Protein AF-A0A452YK93-F1 (afdb_monomer_lite)

Sequence (160 aa):
RETPAPLLTLPHLPWSLARAGPGRVSGGGEARAAEMSVSNIGMMDGAYFVGRNEILAWINTTLQLGLAKVEEAASGAVACQLMDAAHPGAVPMHKVNFDAKNEYDMIQNYKVLQDVFNKLKITKHIEVNKLIKGRPLDNLEFMQWMKRYCDSVNGGFMTR

Organism: Aegilops tauschii subsp. strangulata (NCBI:txid200361)

InterPro domains:
  IPR001715 Calponin homology domain [PF00307] (52-144)
  IPR001715 Calponin homology domain [PS50021] (49-151)
  IPR027328 Microtubule-associated protein RP/EB [PTHR10623] (36-154)
  IPR036872 CH domain superfamily [G3DSA:1.10.418.10] (42-158)
  IPR036872 CH domain superfamily [SSF47576] (39-155)

Foldseek 3Di:
DDDDDDDDDDDDDDDDDDDDDDDDDDDDDDDPPPLDQPEDPDPDDCLLVQDQVNLQVVLCVQVVDDDPALLLCLLLLSLLVLLCSLPPPLAPNVQQDNPRPDLVNSVSSVVSVVSSCVVSVPPDDQPNVCSNVSDRVSSSVVSSVSVVVSCVSVVNPVPD

Radius of gyration: 22.95 Å; chains: 1; bounding box: 62×57×50 Å

Structure (mmCIF, N/CA/C/O backbone):
data_AF-A0A452YK93-F1
#
_entry.id   AF-A0A452YK93-F1
#
loop_
_atom_site.group_PDB
_atom_site.id
_atom_site.type_symbol
_atom_site.label_atom_id
_atom_site.label_alt_id
_atom_site.label_comp_id
_atom_site.label_asym_id
_atom_site.label_entity_id
_atom_site.label_seq_id
_atom_site.pdbx_PDB_ins_code
_atom_site.Cartn_x
_atom_site.Cartn_y
_atom_site.Cartn_z
_atom_site.occupancy
_atom_site.B_iso_or_equiv
_atom_site.auth_seq_id
_atom_site.auth_comp_id
_atom_site.auth_asym_id
_atom_site.auth_atom_id
_atom_site.pdbx_PDB_model_num
ATOM 1 N N . ARG A 1 1 ? -48.878 -28.295 35.275 1.00 36.75 1 ARG A N 1
ATOM 2 C CA . ARG A 1 1 ? -48.400 -29.691 35.380 1.00 36.75 1 ARG A CA 1
ATOM 3 C C . ARG A 1 1 ? -48.553 -30.292 33.992 1.00 36.75 1 ARG A C 1
A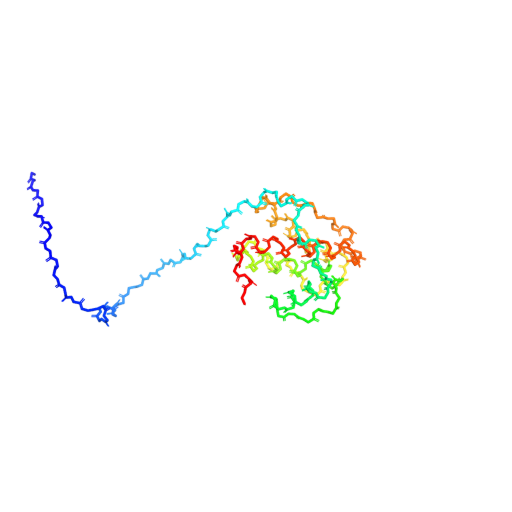TOM 5 O O . ARG A 1 1 ? -49.659 -30.227 33.486 1.00 36.75 1 ARG A O 1
ATOM 12 N N . GLU A 1 2 ? -47.441 -30.412 33.263 1.00 33.91 2 GLU A N 1
ATOM 13 C CA . GLU A 1 2 ? -46.838 -31.715 32.881 1.00 33.91 2 GLU A CA 1
ATOM 14 C C . GLU A 1 2 ? -47.429 -32.174 31.542 1.00 33.91 2 GLU A C 1
ATOM 16 O O . GLU A 1 2 ? -48.641 -32.187 31.411 1.00 33.91 2 GLU A O 1
ATOM 21 N N . THR A 1 3 ? -46.735 -32.544 30.473 1.00 45.09 3 THR A N 1
ATOM 22 C CA . THR A 1 3 ? -45.352 -32.501 29.958 1.00 45.09 3 THR A CA 1
ATOM 23 C C . THR A 1 3 ? -45.504 -32.962 28.482 1.00 45.09 3 THR A C 1
ATOM 25 O O . THR A 1 3 ? -46.552 -33.499 28.116 1.00 45.09 3 THR A O 1
ATOM 28 N N . PRO A 1 4 ? -44.524 -32.718 27.599 1.00 44.47 4 PRO A N 1
ATOM 29 C CA . PRO A 1 4 ? -44.665 -32.843 26.146 1.00 44.47 4 PRO A CA 1
ATOM 30 C C . PRO A 1 4 ? -44.570 -34.296 25.647 1.00 44.47 4 PRO A C 1
ATOM 32 O O . PRO A 1 4 ? -43.885 -35.123 26.247 1.00 44.47 4 PRO A O 1
ATOM 35 N N . ALA A 1 5 ? -45.226 -34.591 24.521 1.00 47.06 5 ALA A N 1
ATOM 36 C CA . ALA A 1 5 ? -45.093 -35.868 23.817 1.00 47.06 5 ALA A CA 1
ATOM 37 C C . ALA A 1 5 ? -43.755 -35.955 23.042 1.00 47.06 5 ALA A C 1
ATOM 39 O O . ALA A 1 5 ? -43.232 -34.917 22.623 1.00 47.06 5 ALA A O 1
ATOM 40 N N . PRO A 1 6 ? -43.185 -37.163 22.858 1.00 45.09 6 PRO A N 1
ATOM 41 C CA . PRO A 1 6 ? -41.810 -37.347 22.420 1.00 45.09 6 PRO A CA 1
ATOM 42 C C . PRO A 1 6 ? -41.652 -37.431 20.894 1.00 45.09 6 PRO A C 1
ATOM 44 O O . PRO A 1 6 ? -42.586 -37.702 20.144 1.00 45.09 6 PRO A O 1
ATOM 47 N N . LEU A 1 7 ? -40.412 -37.174 20.483 1.00 43.06 7 LEU A N 1
ATOM 48 C CA . LEU A 1 7 ? -39.853 -37.188 19.132 1.00 43.06 7 LEU A CA 1
ATOM 49 C C . LEU A 1 7 ? -39.801 -38.593 18.497 1.00 43.06 7 LEU A C 1
ATOM 51 O O . LEU A 1 7 ? -39.902 -39.593 19.203 1.00 43.06 7 LEU A O 1
ATOM 55 N N . LEU A 1 8 ? -39.411 -38.594 17.208 1.00 36.81 8 LEU A N 1
ATOM 56 C CA . LEU A 1 8 ? -38.889 -39.697 16.371 1.00 36.81 8 LEU A CA 1
ATOM 57 C C . LEU A 1 8 ? -39.986 -40.401 15.538 1.00 36.81 8 LEU A C 1
ATOM 59 O O . LEU A 1 8 ? -41.016 -40.772 16.073 1.00 36.81 8 LEU A O 1
ATOM 63 N N . THR A 1 9 ? -39.893 -40.613 14.222 1.00 41.84 9 THR A N 1
ATOM 64 C CA . THR A 1 9 ? -38.785 -40.615 13.256 1.00 41.84 9 THR A CA 1
ATOM 65 C C . THR A 1 9 ? -39.317 -40.271 11.853 1.00 41.84 9 THR A C 1
ATOM 67 O O . THR A 1 9 ? -40.394 -40.706 11.452 1.00 41.84 9 THR A O 1
ATOM 70 N N . LEU A 1 10 ? -38.535 -39.512 11.081 1.00 45.56 10 LEU A N 1
ATOM 71 C CA . LEU A 1 10 ? -38.718 -39.355 9.632 1.00 45.56 10 LEU A CA 1
ATOM 72 C C . LEU A 1 10 ? -38.482 -40.697 8.915 1.00 45.56 10 LEU A C 1
ATOM 74 O O . LEU A 1 10 ? -37.658 -41.497 9.364 1.00 45.56 10 LEU A O 1
ATOM 78 N N . PRO A 1 11 ? -39.087 -40.888 7.733 1.00 41.34 11 PRO A N 1
ATOM 79 C CA . PRO A 1 11 ? -38.226 -40.929 6.554 1.00 41.34 11 PRO A CA 1
ATOM 80 C C . PRO A 1 11 ? -38.793 -40.148 5.356 1.00 41.34 11 PRO A C 1
ATOM 82 O O . PRO A 1 11 ? -39.996 -39.963 5.230 1.00 41.34 11 PRO A O 1
ATOM 85 N N . HIS A 1 12 ? -37.885 -39.781 4.449 1.00 52.22 12 HIS A N 1
ATOM 86 C CA . HIS A 1 12 ? -38.047 -39.616 2.996 1.00 52.22 12 HIS A CA 1
ATOM 87 C C . HIS A 1 12 ? -39.022 -38.560 2.429 1.00 52.22 12 HIS A C 1
ATOM 89 O O . HIS A 1 12 ? -40.066 -38.883 1.878 1.00 52.22 12 HIS A O 1
ATOM 95 N N . LEU A 1 13 ? -38.586 -37.296 2.386 1.00 44.03 13 LEU A N 1
ATOM 96 C CA . LEU A 1 13 ? -39.051 -36.338 1.371 1.00 44.03 13 LEU A CA 1
ATOM 97 C C . LEU A 1 13 ? -37.833 -35.651 0.707 1.00 44.03 13 LEU A C 1
ATOM 99 O O . LEU A 1 13 ? -36.918 -35.235 1.421 1.00 44.03 13 LEU A O 1
ATOM 103 N N . PRO A 1 14 ? -37.770 -35.577 -0.638 1.00 40.03 14 PRO A N 1
ATOM 104 C CA . PRO A 1 14 ? -36.626 -35.050 -1.390 1.00 40.03 14 PRO A CA 1
ATOM 105 C C . PRO A 1 14 ? -36.481 -33.521 -1.292 1.00 40.03 14 PRO A C 1
ATOM 107 O O . PRO A 1 14 ? -37.460 -32.786 -1.183 1.00 40.03 14 PRO A O 1
ATOM 110 N N . TRP A 1 15 ? -35.233 -33.045 -1.372 1.00 44.31 15 TRP A N 1
ATOM 111 C CA . TRP A 1 15 ? -34.786 -31.696 -0.977 1.00 44.31 15 TRP A CA 1
ATOM 112 C C . TRP A 1 15 ? -35.293 -30.516 -1.830 1.00 44.31 15 TRP A C 1
ATOM 114 O O . TRP A 1 15 ? -35.025 -29.364 -1.502 1.00 44.31 15 TRP A O 1
ATOM 124 N N . SER A 1 16 ? -36.001 -30.760 -2.932 1.00 44.31 16 SER A N 1
ATOM 125 C CA . SER A 1 16 ? -36.091 -29.767 -4.014 1.00 44.31 16 SER A CA 1
ATOM 126 C C . SER A 1 16 ? -37.382 -28.953 -4.083 1.00 44.31 16 SER A C 1
ATOM 128 O O . SER A 1 16 ? -37.538 -28.198 -5.036 1.00 44.31 16 SER A O 1
ATOM 130 N N . LEU A 1 17 ? -38.313 -29.056 -3.130 1.00 47.97 17 LEU A N 1
ATOM 131 C CA . LEU A 1 17 ? -39.588 -28.342 -3.266 1.00 47.97 17 LEU A CA 1
ATOM 132 C C . LEU A 1 17 ? -40.255 -28.004 -1.924 1.00 47.97 17 LEU A C 1
ATOM 134 O O . LEU A 1 17 ? -41.331 -28.500 -1.605 1.00 47.97 17 LEU A O 1
ATOM 138 N N . ALA A 1 18 ? -39.646 -27.128 -1.126 1.00 41.03 18 ALA A N 1
ATOM 139 C CA . ALA A 1 18 ? -40.368 -26.500 -0.024 1.00 41.03 18 ALA A CA 1
ATOM 140 C C . ALA A 1 18 ? -39.895 -25.065 0.232 1.00 41.03 18 ALA A C 1
ATOM 142 O O . ALA A 1 18 ? -38.871 -24.836 0.868 1.00 41.03 18 ALA A O 1
ATOM 143 N N . ARG A 1 19 ? -40.778 -24.132 -0.152 1.00 39.94 19 ARG A N 1
ATOM 144 C CA . ARG A 1 19 ? -40.932 -22.749 0.339 1.00 39.94 19 ARG A CA 1
ATOM 145 C C . ARG A 1 19 ? -40.315 -21.647 -0.525 1.00 39.94 19 ARG A C 1
ATOM 147 O O . ARG A 1 19 ? -39.366 -20.975 -0.145 1.00 39.94 19 ARG A O 1
ATOM 154 N N . ALA A 1 20 ? -41.025 -21.352 -1.612 1.00 39.44 20 ALA A N 1
ATOM 155 C CA . ALA A 1 20 ? -41.394 -19.969 -1.893 1.00 39.44 20 ALA A CA 1
ATOM 156 C C . ALA A 1 20 ? -42.537 -19.558 -0.939 1.00 39.44 20 ALA A C 1
ATOM 158 O O . ALA A 1 20 ? -43.531 -20.274 -0.819 1.00 39.44 20 ALA A O 1
ATOM 159 N N . GLY A 1 21 ? -42.381 -18.431 -0.242 1.00 38.97 21 GLY A N 1
ATOM 160 C CA . GLY A 1 21 ? -43.412 -17.814 0.599 1.00 38.97 21 GLY A CA 1
ATOM 161 C C . GLY A 1 21 ? -42.861 -16.613 1.388 1.00 38.97 21 GLY A C 1
ATOM 162 O O . GLY A 1 21 ? -41.801 -16.753 1.994 1.00 38.97 21 GLY A O 1
ATOM 163 N N . PRO A 1 22 ? -43.521 -15.438 1.366 1.00 49.78 22 PRO A N 1
ATOM 164 C CA . PRO A 1 22 ? -42.880 -14.135 1.532 1.00 49.78 22 PRO A CA 1
ATOM 165 C C . PRO A 1 22 ? -42.805 -13.690 2.997 1.00 49.78 22 PRO A C 1
ATOM 167 O O . PRO A 1 22 ? -43.767 -13.811 3.751 1.00 49.78 22 PRO A O 1
ATOM 170 N N . GLY A 1 23 ? -41.670 -13.116 3.391 1.00 35.31 23 GLY A N 1
ATOM 171 C CA . GLY A 1 23 ? -41.464 -12.596 4.738 1.00 35.31 23 GLY A CA 1
ATOM 172 C C . GLY A 1 23 ? -40.409 -11.504 4.733 1.00 35.31 23 GLY A C 1
ATOM 173 O O . GLY A 1 23 ? -39.222 -11.772 4.592 1.00 35.31 23 GLY A O 1
ATOM 174 N N . ARG A 1 24 ? -40.871 -10.263 4.863 1.00 43.00 24 ARG A N 1
ATOM 175 C CA . ARG A 1 24 ? -40.077 -9.060 5.110 1.00 43.00 24 ARG A CA 1
ATOM 176 C C . ARG A 1 24 ? -39.096 -9.318 6.266 1.00 43.00 24 ARG A C 1
ATOM 178 O O . ARG A 1 24 ? -39.537 -9.490 7.397 1.00 43.00 24 ARG A O 1
ATOM 185 N N . VAL A 1 25 ? -37.791 -9.288 5.993 1.00 39.16 25 VAL A N 1
ATOM 186 C CA . VAL A 1 25 ? -36.750 -9.158 7.020 1.00 39.16 25 VAL A CA 1
ATOM 187 C C . VAL A 1 25 ? -35.973 -7.874 6.761 1.00 39.16 25 VAL A C 1
ATOM 189 O O . VAL A 1 25 ? -35.271 -7.715 5.769 1.00 39.16 25 VAL A O 1
ATOM 192 N N . SER A 1 26 ? -36.192 -6.914 7.653 1.00 46.94 26 SER A N 1
ATOM 193 C CA . SER A 1 26 ? -35.286 -5.802 7.885 1.00 46.94 26 SER A CA 1
ATOM 194 C C . SER A 1 26 ? -34.150 -6.354 8.745 1.00 46.94 26 SER A C 1
ATOM 196 O O . SER A 1 26 ? -34.402 -6.873 9.828 1.00 46.94 26 SER A O 1
ATOM 198 N N . GLY A 1 27 ? -32.927 -6.289 8.236 1.00 32.50 27 GLY A N 1
ATOM 199 C CA . GLY A 1 27 ? -31.702 -6.780 8.869 1.00 32.50 27 GLY A CA 1
ATOM 200 C C . GLY A 1 27 ? -30.642 -6.828 7.770 1.00 32.50 27 GLY A C 1
ATOM 201 O O . GLY A 1 27 ? -30.751 -7.637 6.866 1.00 32.50 27 GLY A O 1
ATOM 202 N N . GLY A 1 28 ? -29.686 -5.908 7.675 1.00 39.53 28 GLY A N 1
ATOM 203 C CA . GLY A 1 28 ? -28.880 -5.456 8.799 1.00 39.53 28 GLY A CA 1
ATOM 204 C C . GLY A 1 28 ? -28.013 -6.620 9.265 1.00 39.53 28 GLY A C 1
ATOM 205 O O . GLY A 1 28 ? -28.172 -7.081 10.387 1.00 39.53 28 GLY A O 1
ATOM 206 N N . GLY A 1 29 ? -27.169 -7.147 8.377 1.00 39.09 29 GLY A N 1
ATOM 207 C CA . GLY A 1 29 ? -26.232 -8.201 8.727 1.00 39.09 29 GLY A CA 1
ATOM 208 C C . GLY A 1 29 ? -25.753 -8.983 7.520 1.00 39.09 29 GLY A C 1
ATOM 209 O O . GLY A 1 29 ? -26.416 -9.913 7.095 1.00 39.09 29 GLY A O 1
ATOM 210 N N . GLU A 1 30 ? -24.542 -8.682 7.068 1.00 33.06 30 GLU A N 1
ATOM 211 C CA . GLU A 1 30 ? -23.584 -9.764 6.879 1.00 33.06 30 GLU A CA 1
ATOM 212 C C . GLU A 1 30 ? -22.269 -9.329 7.515 1.00 33.06 30 GLU A C 1
ATOM 214 O O . GLU A 1 30 ? -21.454 -8.589 6.967 1.00 33.06 30 GLU A O 1
ATOM 219 N N . ALA A 1 31 ? -22.148 -9.740 8.774 1.00 37.72 31 ALA A N 1
ATOM 220 C CA . ALA A 1 31 ? -20.923 -9.715 9.528 1.00 37.72 31 ALA A CA 1
ATOM 221 C C . ALA A 1 31 ? -19.857 -10.510 8.768 1.00 37.72 31 ALA A C 1
ATOM 223 O O . ALA A 1 31 ? -19.972 -11.722 8.604 1.00 37.72 31 ALA A O 1
ATOM 224 N N . ARG A 1 32 ? -18.778 -9.839 8.370 1.00 39.31 32 ARG A N 1
ATOM 225 C CA . ARG A 1 32 ? -17.496 -10.501 8.115 1.00 39.31 32 ARG A CA 1
ATOM 226 C C . ARG A 1 32 ? -16.533 -10.099 9.221 1.00 39.31 32 ARG A C 1
ATOM 228 O O . ARG A 1 32 ? -15.574 -9.368 9.015 1.00 39.31 32 ARG A O 1
ATOM 235 N N . ALA A 1 33 ? -16.841 -10.572 10.427 1.00 36.03 33 ALA A N 1
ATOM 236 C CA . ALA A 1 33 ? -15.891 -10.614 11.525 1.00 36.03 33 ALA A CA 1
ATOM 237 C C . ALA A 1 33 ? -14.866 -11.720 11.228 1.00 36.03 33 ALA A C 1
ATOM 239 O O . ALA A 1 33 ? -15.005 -12.856 11.670 1.00 36.03 33 ALA A O 1
ATOM 240 N N . ALA A 1 34 ? -13.858 -11.382 10.432 1.00 37.44 34 ALA A N 1
ATOM 241 C CA . ALA A 1 34 ? -12.587 -12.093 10.388 1.00 37.44 34 ALA A CA 1
ATOM 242 C C . ALA A 1 34 ? -11.518 -11.144 10.946 1.00 37.44 34 ALA A C 1
ATOM 244 O O . ALA A 1 34 ? -10.629 -10.679 10.239 1.00 37.44 34 ALA A O 1
ATOM 245 N N . GLU A 1 35 ? -11.654 -10.791 12.224 1.00 40.38 35 GLU A N 1
ATOM 246 C CA . GLU A 1 35 ? -10.602 -10.104 12.969 1.00 40.38 35 GLU A CA 1
ATOM 247 C C . GLU A 1 35 ? -9.679 -11.184 13.550 1.00 40.38 35 GLU A C 1
ATOM 249 O O . GLU A 1 35 ? -9.807 -11.599 14.698 1.00 40.38 35 GLU A O 1
ATOM 254 N N . MET A 1 36 ? -8.791 -11.721 12.707 1.00 43.78 36 MET A N 1
ATOM 255 C CA . MET A 1 36 ? -7.623 -12.468 13.171 1.00 43.78 36 MET A CA 1
ATOM 256 C C . MET A 1 36 ? -6.450 -11.497 13.266 1.00 43.78 36 MET A C 1
ATOM 258 O O . MET A 1 36 ? -5.987 -10.945 12.270 1.00 43.78 36 MET A O 1
ATOM 262 N N . SER A 1 37 ? -5.983 -11.286 14.494 1.00 42.84 37 SER A N 1
ATOM 263 C CA . SER A 1 37 ? -4.829 -10.463 14.835 1.00 42.84 37 SER A CA 1
ATOM 264 C C . SER A 1 37 ? -3.554 -11.025 14.198 1.00 42.84 37 SER A C 1
ATOM 266 O O . SER A 1 37 ? -2.932 -11.947 14.729 1.00 42.84 37 SER A O 1
ATOM 268 N N . VAL A 1 38 ? -3.135 -10.448 13.070 1.00 49.09 38 VAL A N 1
ATOM 269 C CA . VAL A 1 38 ? -1.815 -10.680 12.462 1.00 49.09 38 VAL A CA 1
ATOM 270 C C . VAL A 1 38 ? -0.783 -9.842 13.228 1.00 49.09 38 VAL A C 1
ATOM 272 O O . VAL A 1 38 ? -0.219 -8.863 12.740 1.00 49.09 38 VAL A O 1
ATOM 275 N N . SER A 1 39 ? -0.585 -10.186 14.497 1.00 43.94 39 SER A N 1
ATOM 276 C CA . SER A 1 39 ? 0.416 -9.563 15.353 1.00 43.94 39 SER A CA 1
ATOM 277 C C . SER A 1 39 ? 1.717 -10.343 15.177 1.00 43.94 39 SER A C 1
ATOM 279 O O . SER A 1 39 ? 1.848 -11.456 15.676 1.00 43.94 39 SER A O 1
ATOM 281 N N . ASN A 1 40 ? 2.667 -9.735 14.459 1.00 47.09 40 ASN A N 1
ATOM 282 C CA . ASN A 1 40 ? 4.041 -10.196 14.208 1.00 47.09 40 ASN A CA 1
ATOM 283 C C . ASN A 1 40 ? 4.246 -11.109 12.980 1.00 47.09 40 ASN A C 1
ATOM 285 O O . ASN A 1 40 ? 4.703 -12.243 13.106 1.00 47.09 40 ASN A O 1
ATOM 289 N N . ILE A 1 41 ? 4.042 -10.577 11.764 1.00 52.62 41 ILE A N 1
ATOM 290 C CA . ILE A 1 41 ? 4.803 -11.065 10.594 1.00 52.62 41 ILE A CA 1
ATOM 291 C C . ILE A 1 41 ? 6.281 -10.739 10.868 1.00 52.62 41 ILE A C 1
ATOM 293 O O . ILE A 1 41 ? 6.721 -9.605 10.671 1.00 52.62 41 ILE A O 1
ATOM 297 N N . GLY A 1 42 ? 7.017 -11.708 11.417 1.00 44.09 42 GLY A N 1
ATOM 298 C CA . GLY A 1 42 ? 8.455 -11.612 11.659 1.00 44.09 42 GLY A CA 1
ATOM 299 C C . GLY A 1 42 ? 9.227 -11.458 10.347 1.00 44.09 42 GLY A C 1
ATOM 300 O O . GLY A 1 42 ? 8.858 -12.043 9.332 1.00 44.09 42 GLY A O 1
ATOM 301 N N . MET A 1 43 ? 10.303 -10.669 10.373 1.00 46.56 43 MET A N 1
ATOM 302 C CA . MET A 1 43 ? 11.152 -10.269 9.235 1.00 46.56 43 MET A CA 1
ATOM 303 C C . MET A 1 43 ? 11.903 -11.414 8.506 1.00 46.56 43 MET A C 1
ATOM 305 O O . MET A 1 43 ? 12.886 -11.150 7.824 1.00 46.56 43 MET A O 1
ATOM 309 N N . MET A 1 44 ? 11.487 -12.681 8.612 1.00 46.56 44 MET A N 1
ATOM 310 C CA . MET A 1 44 ? 12.220 -13.839 8.067 1.00 46.56 44 MET A CA 1
ATOM 311 C C . MET A 1 44 ? 11.316 -14.872 7.388 1.00 46.56 44 MET A C 1
ATOM 313 O O . MET A 1 44 ? 11.379 -16.061 7.679 1.00 46.56 44 MET A O 1
ATOM 317 N N . ASP A 1 45 ? 10.498 -14.429 6.441 1.00 45.84 45 ASP A N 1
ATOM 318 C CA . ASP A 1 45 ? 9.695 -15.320 5.602 1.00 45.84 45 ASP A CA 1
ATOM 319 C C . ASP A 1 45 ? 10.041 -15.066 4.128 1.00 45.84 45 ASP A C 1
ATOM 321 O O . ASP A 1 45 ? 10.287 -13.918 3.749 1.00 45.84 45 ASP A O 1
ATOM 325 N N . GLY A 1 46 ? 10.069 -16.109 3.288 1.00 50.34 46 GLY A N 1
ATOM 326 C CA . GLY A 1 46 ? 10.501 -16.071 1.874 1.00 50.34 46 GLY A CA 1
ATOM 327 C C . GLY A 1 46 ? 9.751 -15.086 0.957 1.00 50.34 46 GLY A C 1
ATOM 328 O O . GLY A 1 46 ? 10.025 -15.013 -0.236 1.00 50.34 46 GLY A O 1
ATOM 329 N N . ALA A 1 47 ? 8.839 -14.288 1.506 1.00 50.09 47 ALA A N 1
ATOM 330 C CA . ALA A 1 47 ? 8.115 -13.207 0.854 1.00 50.09 47 ALA A CA 1
ATOM 331 C C . ALA A 1 47 ? 8.986 -12.008 0.432 1.00 50.09 47 ALA A C 1
ATOM 333 O O . ALA A 1 47 ? 8.591 -11.264 -0.463 1.00 50.09 47 ALA A O 1
ATOM 334 N N . TYR A 1 48 ? 10.182 -11.830 1.008 1.00 54.53 48 TYR A N 1
ATOM 335 C CA . TYR A 1 48 ? 11.144 -10.823 0.524 1.00 54.53 48 TYR A CA 1
ATOM 336 C C . TYR A 1 48 ? 11.784 -11.194 -0.826 1.00 54.53 48 TYR A C 1
ATOM 338 O O . TYR A 1 48 ? 12.412 -10.349 -1.463 1.00 54.53 48 TYR A O 1
ATOM 346 N N . PHE A 1 49 ? 11.617 -12.440 -1.290 1.00 59.25 49 PHE A N 1
ATOM 347 C CA . PHE A 1 49 ? 12.164 -12.902 -2.570 1.00 59.25 49 PHE A CA 1
ATOM 348 C C . PHE A 1 49 ? 11.279 -12.581 -3.785 1.00 59.25 49 PHE A C 1
ATOM 350 O O . PHE A 1 49 ? 11.663 -12.879 -4.915 1.00 59.25 49 PHE A O 1
ATOM 357 N N . VAL A 1 50 ? 10.117 -11.948 -3.583 1.00 72.19 50 VAL A N 1
ATOM 358 C CA . VAL A 1 50 ? 9.211 -11.584 -4.678 1.00 72.19 50 VAL A CA 1
ATOM 359 C C . VAL A 1 50 ? 9.778 -10.383 -5.439 1.00 72.19 50 VAL A C 1
ATOM 361 O O . VAL A 1 50 ? 9.921 -9.286 -4.893 1.00 72.19 50 VAL A O 1
ATOM 364 N N . GLY A 1 51 ? 10.122 -10.588 -6.711 1.00 80.94 51 GLY A N 1
ATOM 365 C CA . GLY A 1 51 ? 10.729 -9.560 -7.556 1.00 80.94 51 GLY A CA 1
ATOM 366 C C . GLY A 1 51 ? 9.769 -8.418 -7.914 1.00 80.94 51 GLY A C 1
ATOM 367 O O . GLY A 1 51 ? 8.549 -8.572 -7.896 1.00 80.94 51 GLY A O 1
ATOM 368 N N . ARG A 1 52 ? 10.321 -7.266 -8.326 1.00 85.00 52 ARG A N 1
ATOM 369 C CA . ARG A 1 52 ? 9.556 -6.065 -8.729 1.00 85.00 52 ARG A CA 1
ATOM 370 C C . ARG A 1 52 ? 8.427 -6.368 -9.721 1.00 85.00 52 ARG A C 1
ATOM 372 O O . ARG A 1 52 ? 7.317 -5.880 -9.543 1.00 85.00 52 ARG A O 1
ATOM 379 N N . ASN A 1 53 ? 8.719 -7.153 -10.759 1.00 87.19 53 ASN A N 1
ATOM 380 C CA . ASN A 1 53 ? 7.745 -7.495 -11.799 1.00 87.19 53 ASN A CA 1
ATOM 381 C C . ASN A 1 53 ? 6.596 -8.346 -11.253 1.00 87.19 53 ASN A C 1
ATOM 383 O O . ASN A 1 53 ? 5.453 -8.147 -11.644 1.00 87.19 53 ASN A O 1
ATOM 387 N N . GLU A 1 54 ? 6.893 -9.259 -10.332 1.00 87.75 54 GLU A N 1
ATOM 388 C CA . GLU A 1 54 ? 5.889 -10.129 -9.726 1.00 87.75 54 GLU A CA 1
ATOM 389 C C . GLU A 1 54 ? 4.987 -9.346 -8.768 1.00 87.75 54 GLU A C 1
ATOM 391 O O . GLU A 1 54 ? 3.770 -9.490 -8.828 1.00 87.75 54 GLU A O 1
ATOM 396 N N . ILE A 1 55 ? 5.553 -8.432 -7.969 1.00 88.88 55 ILE A N 1
ATOM 397 C CA . ILE A 1 55 ? 4.763 -7.499 -7.152 1.00 88.88 55 ILE A CA 1
ATOM 398 C C . ILE A 1 55 ? 3.851 -6.637 -8.027 1.00 88.88 55 ILE A C 1
ATOM 400 O O . ILE A 1 55 ? 2.667 -6.505 -7.725 1.00 88.88 55 ILE A O 1
ATOM 404 N N . LEU A 1 56 ? 4.372 -6.073 -9.120 1.00 88.62 56 LEU A N 1
ATOM 405 C CA . LEU A 1 56 ? 3.567 -5.268 -10.040 1.00 88.62 56 LEU A CA 1
ATOM 406 C C . LEU A 1 56 ? 2.442 -6.086 -10.673 1.00 88.62 56 LEU A C 1
ATOM 408 O O . LEU A 1 56 ? 1.297 -5.643 -10.670 1.00 88.62 56 LEU A O 1
ATOM 412 N N . ALA A 1 57 ? 2.741 -7.291 -11.158 1.00 88.94 57 ALA A N 1
ATOM 413 C CA . ALA A 1 57 ? 1.739 -8.190 -11.718 1.00 88.94 57 ALA A CA 1
ATOM 414 C C . ALA A 1 57 ? 0.670 -8.572 -10.681 1.00 88.94 57 ALA A C 1
ATOM 416 O O . ALA A 1 57 ? -0.517 -8.576 -11.003 1.00 88.94 57 ALA A O 1
ATOM 417 N N . TRP A 1 58 ? 1.068 -8.836 -9.434 1.00 87.50 58 TRP A N 1
ATOM 418 C CA . TRP A 1 58 ? 0.151 -9.152 -8.342 1.00 87.50 58 TRP A CA 1
ATOM 419 C C . TRP A 1 58 ? -0.783 -7.982 -8.019 1.00 87.50 58 TRP A C 1
ATOM 421 O O . TRP A 1 58 ? -1.995 -8.184 -7.950 1.00 87.50 58 TRP A O 1
ATOM 431 N N . ILE A 1 59 ? -0.259 -6.759 -7.884 1.00 87.31 59 ILE A N 1
ATOM 432 C CA . ILE A 1 59 ? -1.084 -5.566 -7.633 1.00 87.31 59 ILE A CA 1
ATOM 433 C C . ILE A 1 59 ? -2.037 -5.328 -8.807 1.00 87.31 59 ILE A C 1
ATOM 435 O O . ILE A 1 59 ? -3.234 -5.130 -8.599 1.00 87.31 59 ILE A O 1
ATOM 439 N N . ASN A 1 60 ? -1.523 -5.401 -10.036 1.00 88.69 60 ASN A N 1
ATOM 440 C CA . ASN A 1 60 ? -2.310 -5.209 -11.249 1.00 88.69 60 ASN A CA 1
ATOM 441 C C . ASN A 1 60 ? -3.421 -6.257 -11.379 1.00 88.69 60 ASN A C 1
ATOM 443 O O . ASN A 1 60 ? -4.531 -5.911 -11.757 1.00 88.69 60 ASN A O 1
ATOM 447 N N . THR A 1 61 ? -3.170 -7.511 -10.998 1.00 86.75 61 THR A N 1
ATOM 448 C CA . THR A 1 61 ? -4.188 -8.577 -11.019 1.00 86.75 61 THR A CA 1
ATOM 449 C C . THR A 1 61 ? -5.204 -8.415 -9.887 1.00 86.75 61 THR A C 1
ATOM 451 O O . THR A 1 61 ? -6.397 -8.596 -10.103 1.00 86.75 61 THR A O 1
ATOM 454 N N . THR A 1 62 ? -4.749 -8.036 -8.690 1.00 82.81 62 THR A N 1
ATOM 455 C CA . THR A 1 62 ? -5.597 -7.908 -7.493 1.00 82.81 62 THR A CA 1
ATOM 456 C C . THR A 1 62 ? -6.541 -6.714 -7.582 1.00 82.81 62 THR A C 1
ATOM 458 O O . THR A 1 62 ? -7.712 -6.825 -7.235 1.00 82.81 62 THR A O 1
ATOM 461 N N . LEU A 1 63 ? -6.035 -5.569 -8.043 1.00 81.88 63 LEU A N 1
ATOM 462 C CA . LEU A 1 63 ? -6.788 -4.315 -8.112 1.00 81.88 63 LEU A CA 1
ATOM 463 C C . LEU A 1 63 ? -7.271 -3.976 -9.526 1.00 81.88 63 LEU A C 1
ATOM 465 O O . LEU A 1 63 ? -7.914 -2.947 -9.710 1.00 81.88 63 LEU A O 1
ATOM 469 N N . GLN A 1 64 ? -6.951 -4.813 -10.520 1.00 79.25 64 GLN A N 1
ATOM 470 C CA . GLN A 1 64 ? -7.225 -4.555 -11.940 1.00 79.25 64 GLN A CA 1
ATOM 471 C C . GLN A 1 64 ? -6.660 -3.201 -12.406 1.00 79.25 64 GLN A C 1
ATOM 473 O O . GLN A 1 64 ? -7.304 -2.447 -13.135 1.00 79.25 64 GLN A O 1
ATOM 478 N N . LEU A 1 65 ? -5.439 -2.892 -11.960 1.00 81.38 65 LEU A N 1
ATOM 479 C CA . LEU A 1 65 ? -4.700 -1.677 -12.311 1.00 81.38 65 LEU A CA 1
ATOM 480 C C . LEU A 1 65 ? -3.636 -1.958 -13.382 1.00 81.38 65 LEU A C 1
ATOM 482 O O . LEU A 1 65 ? -3.286 -3.102 -13.658 1.00 81.38 65 LEU A O 1
ATOM 486 N N . GLY A 1 66 ? -3.116 -0.889 -13.985 1.00 80.88 66 GLY A N 1
ATOM 487 C CA . GLY A 1 66 ? -2.051 -0.930 -14.991 1.00 80.88 66 GLY A CA 1
ATOM 488 C C . GLY A 1 66 ? -0.770 -0.244 -14.524 1.00 80.88 66 GLY A C 1
ATOM 489 O O . GLY A 1 66 ? -0.203 0.542 -15.278 1.00 80.88 66 GLY A O 1
ATOM 490 N N . LEU A 1 67 ? -0.338 -0.484 -13.281 1.00 83.00 67 LEU A N 1
ATOM 491 C CA . LEU A 1 67 ? 0.879 0.124 -12.740 1.00 83.00 67 LEU A CA 1
ATOM 492 C C . LEU A 1 67 ? 2.098 -0.378 -13.516 1.00 83.00 67 LEU A C 1
ATOM 494 O O . LEU A 1 67 ? 2.312 -1.587 -13.650 1.00 83.00 67 LEU A O 1
ATOM 498 N N . ALA A 1 68 ? 2.918 0.556 -13.989 1.00 85.25 68 ALA A N 1
ATOM 499 C CA . ALA A 1 68 ? 4.170 0.269 -14.679 1.00 85.25 68 ALA A CA 1
ATOM 500 C C . ALA A 1 68 ? 5.365 0.321 -13.717 1.00 85.25 68 ALA A C 1
ATOM 502 O O . ALA A 1 68 ? 6.408 -0.289 -13.971 1.00 85.25 68 ALA A O 1
ATOM 503 N N . LYS A 1 69 ? 5.239 1.062 -12.607 1.00 85.38 69 LYS A N 1
ATOM 504 C CA . LYS A 1 69 ? 6.313 1.248 -11.627 1.00 85.38 69 LYS A CA 1
ATOM 505 C C . LYS A 1 69 ? 5.800 1.100 -10.202 1.00 85.38 69 LYS A C 1
ATOM 507 O O . LYS A 1 69 ? 4.741 1.594 -9.845 1.00 85.38 69 LYS A O 1
ATOM 512 N N . VAL A 1 70 ? 6.626 0.499 -9.342 1.00 85.25 70 VAL A N 1
ATOM 513 C CA . VAL A 1 70 ? 6.326 0.367 -7.898 1.00 85.25 70 VAL A CA 1
ATOM 514 C C . VAL A 1 70 ? 6.208 1.719 -7.193 1.00 85.25 70 VAL A C 1
ATOM 516 O O . VAL A 1 70 ? 5.560 1.826 -6.163 1.00 85.25 70 VAL A O 1
ATOM 519 N N . GLU A 1 71 ? 6.806 2.759 -7.770 1.00 86.62 71 GLU A N 1
ATOM 520 C CA . GLU A 1 71 ? 6.733 4.138 -7.286 1.00 86.62 71 GLU A CA 1
ATOM 521 C C . GLU A 1 71 ? 5.317 4.713 -7.427 1.00 86.62 71 GLU A C 1
ATOM 523 O O . GLU A 1 71 ? 4.942 5.590 -6.665 1.00 86.62 71 GLU A O 1
ATOM 528 N N . GLU A 1 72 ? 4.491 4.205 -8.345 1.00 84.19 72 GLU A N 1
ATOM 529 C CA . GLU A 1 72 ? 3.100 4.657 -8.489 1.00 84.19 72 GLU A CA 1
ATOM 530 C C . GLU A 1 72 ? 2.231 4.197 -7.302 1.00 84.19 72 GLU A C 1
ATOM 532 O O . GLU A 1 72 ? 1.258 4.857 -6.929 1.00 84.19 72 GLU A O 1
ATOM 537 N N . ALA A 1 73 ? 2.645 3.120 -6.624 1.00 84.56 73 ALA A N 1
ATOM 538 C CA . ALA A 1 73 ? 2.048 2.686 -5.365 1.00 84.56 73 ALA A CA 1
ATOM 539 C C . ALA A 1 73 ? 2.454 3.570 -4.167 1.00 84.56 73 ALA A C 1
ATOM 541 O O . ALA A 1 73 ? 1.826 3.479 -3.110 1.00 84.56 73 ALA A O 1
ATOM 542 N N . ALA A 1 74 ? 3.434 4.473 -4.331 1.00 85.62 74 ALA A N 1
ATOM 543 C CA . ALA A 1 74 ? 3.843 5.424 -3.295 1.00 85.62 74 ALA A CA 1
ATOM 544 C C . ALA A 1 74 ? 2.727 6.396 -2.900 1.00 85.62 74 ALA A C 1
ATOM 546 O O . ALA A 1 74 ? 2.788 6.966 -1.815 1.00 85.62 74 ALA A O 1
ATOM 547 N N . SER A 1 75 ? 1.695 6.551 -3.734 1.00 85.75 75 SER A N 1
ATOM 548 C CA . SER A 1 75 ? 0.515 7.377 -3.459 1.00 85.75 75 SER A CA 1
ATOM 549 C C . SER A 1 75 ? -0.276 6.939 -2.218 1.00 85.75 75 SER A C 1
ATOM 551 O O . SER A 1 75 ? -1.094 7.704 -1.705 1.00 85.75 75 SER A O 1
ATOM 553 N N . GLY A 1 76 ? -0.070 5.706 -1.738 1.00 86.94 76 GLY A N 1
ATOM 554 C CA . GLY A 1 76 ? -0.778 5.118 -0.598 1.00 86.94 76 GLY A CA 1
ATOM 555 C C . GLY A 1 76 ? -2.201 4.646 -0.922 1.00 86.94 76 GLY A C 1
ATOM 556 O O . GLY A 1 76 ? -2.745 3.823 -0.189 1.00 86.94 76 GLY A O 1
ATOM 557 N N . ALA A 1 77 ? -2.785 5.082 -2.043 1.00 89.19 77 ALA A N 1
ATOM 558 C CA . ALA A 1 77 ? -4.121 4.671 -2.474 1.00 89.19 77 ALA A CA 1
ATOM 559 C C . ALA A 1 77 ? -4.191 3.164 -2.769 1.00 89.19 77 ALA A C 1
ATOM 561 O O . ALA A 1 77 ? -5.110 2.485 -2.314 1.00 89.19 77 ALA A O 1
ATOM 562 N N . VAL A 1 78 ? -3.164 2.632 -3.441 1.00 89.44 78 VAL A N 1
ATOM 563 C CA . VAL A 1 78 ? -3.006 1.194 -3.722 1.00 89.44 78 VAL A CA 1
ATOM 564 C C . VAL A 1 78 ? -3.011 0.379 -2.426 1.00 89.44 78 VAL A C 1
ATOM 566 O O . VAL A 1 78 ? -3.699 -0.632 -2.323 1.00 89.44 78 VAL A O 1
ATOM 569 N N . ALA A 1 79 ? -2.283 0.840 -1.405 1.00 89.50 79 ALA A N 1
ATOM 570 C CA . ALA A 1 79 ? -2.215 0.152 -0.121 1.00 89.50 79 ALA A CA 1
ATOM 571 C C . ALA A 1 79 ? -3.566 0.171 0.611 1.00 89.50 79 ALA A C 1
ATOM 573 O O . ALA A 1 79 ? -3.980 -0.851 1.152 1.00 89.50 79 ALA A O 1
ATOM 574 N N . CYS A 1 80 ? -4.282 1.299 0.581 1.00 89.62 80 CYS A N 1
ATOM 575 C CA . CYS A 1 80 ? -5.640 1.392 1.116 1.00 89.62 80 CYS A CA 1
ATOM 576 C C . CYS A 1 80 ? -6.600 0.421 0.411 1.00 89.62 80 CYS A C 1
ATOM 578 O O . CYS A 1 80 ? -7.358 -0.268 1.084 1.00 89.62 80 CYS A O 1
ATOM 580 N N . GLN A 1 81 ? -6.540 0.310 -0.918 1.00 87.06 81 GLN A N 1
ATOM 581 C CA . GLN A 1 81 ? -7.371 -0.639 -1.668 1.00 87.06 81 GLN A CA 1
ATOM 582 C C . GLN A 1 81 ? -7.049 -2.097 -1.340 1.00 87.06 81 GLN A C 1
ATOM 584 O O . GLN A 1 81 ? -7.961 -2.897 -1.166 1.00 87.06 81 GLN A O 1
ATOM 589 N N . LEU A 1 82 ? -5.765 -2.446 -1.212 1.00 86.88 82 LEU A N 1
ATOM 590 C CA . LEU A 1 82 ? -5.355 -3.791 -0.798 1.00 86.88 82 LEU A CA 1
ATOM 591 C C . LEU A 1 82 ? -5.893 -4.139 0.595 1.00 86.88 82 LEU A C 1
ATOM 593 O O . LEU A 1 82 ? -6.379 -5.247 0.809 1.00 86.88 82 LEU A O 1
ATOM 597 N N . MET A 1 83 ? -5.851 -3.186 1.529 1.00 86.06 83 MET A N 1
ATOM 598 C CA . MET A 1 83 ? -6.427 -3.374 2.860 1.00 86.06 83 MET A CA 1
ATOM 599 C C . MET A 1 83 ? -7.946 -3.533 2.823 1.00 86.06 83 MET A C 1
ATOM 601 O O . MET A 1 83 ? -8.472 -4.326 3.593 1.00 86.06 83 MET A O 1
ATOM 605 N N . ASP A 1 84 ? -8.645 -2.818 1.942 1.00 85.81 84 ASP A N 1
ATOM 606 C CA . ASP A 1 84 ? -10.093 -2.966 1.771 1.00 85.81 84 ASP A CA 1
ATOM 607 C C . ASP A 1 84 ? -10.450 -4.324 1.146 1.00 85.81 84 ASP A C 1
ATOM 609 O O . ASP A 1 84 ? -11.398 -4.977 1.572 1.00 85.81 84 ASP A O 1
ATOM 613 N N . ALA A 1 85 ? -9.633 -4.809 0.206 1.00 82.06 85 ALA A N 1
ATOM 614 C CA . ALA A 1 85 ? -9.785 -6.140 -0.376 1.00 82.06 85 ALA A CA 1
ATOM 615 C C . ALA A 1 85 ? -9.554 -7.263 0.653 1.00 82.06 85 ALA A C 1
ATOM 617 O O . ALA A 1 85 ? -10.262 -8.269 0.631 1.00 82.06 85 ALA A O 1
ATOM 618 N N . ALA A 1 86 ? -8.583 -7.097 1.559 1.00 83.00 86 ALA A N 1
ATOM 619 C CA . ALA A 1 86 ? -8.312 -8.048 2.640 1.00 83.00 86 ALA A CA 1
ATOM 620 C C . ALA A 1 86 ? -9.346 -7.958 3.780 1.00 83.00 86 ALA A C 1
ATOM 622 O O . ALA A 1 86 ? -9.746 -8.971 4.351 1.00 83.00 86 ALA A O 1
ATOM 623 N N . HIS A 1 87 ? -9.799 -6.745 4.103 1.00 80.38 87 HIS A N 1
ATOM 624 C CA . HIS A 1 87 ? -10.748 -6.456 5.175 1.00 80.38 87 HIS A CA 1
ATOM 625 C C . HIS A 1 87 ? -11.858 -5.522 4.671 1.00 80.38 87 HIS A C 1
ATOM 627 O O . HIS A 1 87 ? -11.782 -4.304 4.884 1.00 80.38 87 HIS A O 1
ATOM 633 N N . PRO A 1 88 ? -12.915 -6.072 4.043 1.00 79.75 88 PRO A N 1
ATOM 634 C CA . PRO A 1 88 ? -13.985 -5.258 3.481 1.00 79.75 88 PRO A CA 1
ATOM 635 C C . PRO A 1 88 ? -14.666 -4.438 4.579 1.00 79.75 88 PRO A C 1
ATOM 637 O O . PRO A 1 88 ? -15.198 -4.988 5.545 1.00 79.75 88 PRO A O 1
ATOM 640 N N . GLY A 1 89 ? -14.642 -3.110 4.429 1.00 77.75 89 GLY A N 1
ATOM 641 C CA . GLY A 1 89 ? -15.240 -2.168 5.380 1.00 77.75 89 GLY A CA 1
ATOM 642 C C . GLY A 1 89 ? -14.307 -1.670 6.491 1.00 77.75 89 GLY A C 1
ATOM 643 O O . GLY A 1 89 ? -14.723 -0.828 7.288 1.00 77.75 89 GLY A O 1
ATOM 644 N N . ALA A 1 90 ? -13.049 -2.122 6.543 1.00 79.81 90 ALA A N 1
ATOM 645 C CA . ALA A 1 90 ? -12.065 -1.584 7.485 1.00 79.81 90 ALA A CA 1
ATOM 646 C C . ALA A 1 90 ? -11.511 -0.219 7.038 1.00 79.81 90 ALA A C 1
ATOM 648 O O . ALA A 1 90 ? -11.168 0.617 7.881 1.00 79.81 90 ALA A O 1
ATOM 649 N N . VAL A 1 91 ? -11.439 0.024 5.724 1.00 85.31 91 VAL A N 1
ATOM 650 C CA . VAL A 1 91 ? -10.814 1.217 5.141 1.00 85.31 91 VAL A CA 1
ATOM 651 C C . VAL A 1 91 ? -11.866 2.278 4.802 1.00 85.31 91 VAL A C 1
ATOM 653 O O . VAL A 1 91 ? -12.804 2.014 4.050 1.00 85.31 91 VAL A O 1
ATOM 656 N N . PRO A 1 92 ? -11.728 3.524 5.291 1.00 84.69 92 PRO A N 1
ATOM 657 C CA . PRO A 1 92 ? -12.629 4.609 4.923 1.00 84.69 92 PRO A CA 1
ATOM 658 C C . PRO A 1 92 ? -12.274 5.154 3.530 1.00 84.69 92 PRO A C 1
ATOM 660 O O . PRO A 1 92 ? -11.640 6.201 3.401 1.00 84.69 92 PRO A O 1
ATOM 663 N N . MET A 1 93 ? -12.727 4.464 2.482 1.00 83.19 93 MET A N 1
ATOM 664 C CA . MET A 1 93 ? -12.444 4.795 1.075 1.00 83.19 93 MET A CA 1
ATOM 665 C C . MET A 1 93 ? -12.856 6.219 0.672 1.00 83.19 93 MET A C 1
ATOM 667 O O . MET A 1 93 ? -12.230 6.820 -0.191 1.00 83.19 93 MET A O 1
ATOM 671 N N . HIS A 1 94 ? -13.840 6.811 1.356 1.00 84.44 94 HIS A N 1
ATOM 672 C CA . HIS A 1 94 ? -14.249 8.205 1.147 1.00 84.44 94 HIS A CA 1
ATOM 673 C C . HIS A 1 94 ? -13.160 9.242 1.480 1.00 84.44 94 HIS A C 1
ATOM 675 O O . HIS A 1 94 ? -13.271 10.389 1.060 1.00 84.44 94 HIS A O 1
ATOM 681 N N . LYS A 1 95 ? -12.137 8.871 2.263 1.00 86.12 95 LYS A N 1
ATOM 682 C CA . LYS A 1 95 ? -11.005 9.749 2.606 1.00 86.12 95 LYS A CA 1
ATOM 683 C C . LYS A 1 95 ? -9.785 9.530 1.719 1.00 86.12 95 LYS A C 1
ATOM 685 O O . LYS A 1 95 ? -8.831 10.294 1.821 1.00 86.12 95 LYS A O 1
ATOM 690 N N . VAL A 1 96 ? -9.784 8.469 0.919 1.00 88.25 96 VAL A N 1
ATOM 691 C CA . VAL A 1 96 ? -8.633 8.086 0.106 1.00 88.25 96 VAL A CA 1
ATOM 692 C C . VAL A 1 96 ? -8.694 8.841 -1.216 1.00 88.25 96 VAL A C 1
ATOM 694 O O . VAL A 1 96 ? -9.698 8.800 -1.922 1.00 88.25 96 VAL A O 1
ATOM 697 N N . ASN A 1 97 ? -7.606 9.524 -1.555 1.00 88.56 97 ASN A N 1
ATOM 698 C CA . ASN A 1 97 ? -7.448 10.209 -2.827 1.00 88.56 97 ASN A CA 1
ATOM 699 C C . ASN A 1 97 ? -6.678 9.318 -3.816 1.00 88.56 97 ASN A C 1
ATOM 701 O O . ASN A 1 97 ? -5.478 9.097 -3.651 1.00 88.56 97 ASN A O 1
ATOM 705 N N . PHE A 1 98 ? -7.362 8.817 -4.846 1.00 85.44 98 PHE A N 1
ATOM 706 C CA . PHE A 1 98 ? -6.780 7.920 -5.855 1.00 85.44 98 PHE A CA 1
ATOM 707 C C . PHE A 1 98 ? -5.867 8.630 -6.862 1.00 85.44 98 PHE A C 1
ATOM 709 O O . PHE A 1 98 ? -4.975 7.991 -7.409 1.00 85.44 98 PHE A O 1
ATOM 716 N N . ASP A 1 99 ? -6.045 9.937 -7.080 1.00 83.00 99 ASP A N 1
ATOM 717 C CA . ASP A 1 99 ? -5.215 10.737 -8.000 1.00 83.00 99 ASP A CA 1
ATOM 718 C C . ASP A 1 99 ? -4.151 11.552 -7.236 1.00 83.00 99 ASP A C 1
ATOM 720 O O . ASP A 1 99 ? -3.680 12.591 -7.695 1.00 83.00 99 ASP A O 1
ATOM 724 N N . ALA A 1 100 ? -3.772 11.105 -6.032 1.00 83.06 100 ALA A N 1
ATOM 725 C CA . ALA A 1 100 ? -2.794 11.792 -5.194 1.00 83.06 100 ALA A CA 1
ATOM 726 C C . ALA A 1 100 ? -1.418 11.873 -5.883 1.00 83.06 100 ALA A C 1
ATOM 728 O O . ALA A 1 100 ? -0.667 10.898 -5.926 1.00 83.06 100 ALA A O 1
ATOM 729 N N . LYS A 1 101 ? -1.081 13.065 -6.390 1.00 81.56 101 LYS A N 1
ATOM 730 C CA . LYS A 1 101 ? 0.210 13.385 -7.032 1.00 81.56 101 LYS A CA 1
ATOM 731 C C . LYS A 1 101 ? 1.126 14.238 -6.156 1.00 81.56 101 LYS A C 1
ATOM 733 O O . LYS A 1 101 ? 2.339 14.201 -6.332 1.00 81.56 101 LYS A O 1
ATOM 738 N N . ASN A 1 102 ? 0.558 14.984 -5.210 1.00 87.12 102 ASN A N 1
ATOM 739 C CA . ASN A 1 102 ? 1.315 15.826 -4.289 1.00 87.12 102 ASN A CA 1
ATOM 740 C C . ASN A 1 102 ? 1.645 15.071 -3.003 1.00 87.12 102 ASN A C 1
ATOM 742 O O . ASN A 1 102 ? 0.807 14.333 -2.486 1.00 87.12 102 ASN A O 1
ATOM 746 N N . GLU A 1 103 ? 2.810 15.346 -2.414 1.00 87.44 103 GLU A N 1
ATOM 747 C CA . GLU A 1 103 ? 3.222 14.745 -1.136 1.00 87.44 103 GLU A CA 1
ATOM 748 C C . GLU A 1 103 ? 2.176 14.945 -0.030 1.00 87.44 103 GLU A C 1
ATOM 750 O O . GLU A 1 103 ? 1.914 14.025 0.741 1.00 87.44 103 GLU A O 1
ATOM 755 N N . TYR A 1 104 ? 1.531 16.116 0.023 1.00 88.12 104 TYR A N 1
ATOM 756 C CA . TYR A 1 104 ? 0.478 16.399 1.001 1.00 88.12 104 TYR A CA 1
ATOM 757 C C . TYR A 1 104 ? -0.690 15.407 0.900 1.00 88.12 104 TYR A C 1
ATOM 759 O O . TYR A 1 104 ? -1.117 14.855 1.917 1.00 88.12 104 TYR A O 1
ATOM 767 N N . ASP A 1 105 ? -1.163 15.136 -0.318 1.00 88.75 105 ASP A N 1
ATOM 768 C CA . ASP A 1 105 ? -2.271 14.210 -0.571 1.00 88.75 105 ASP A CA 1
ATOM 769 C C . ASP A 1 105 ? -1.857 12.764 -0.271 1.00 88.75 105 ASP A C 1
ATOM 771 O O . ASP A 1 105 ? -2.602 12.015 0.363 1.00 88.75 105 ASP A O 1
ATOM 775 N N . MET A 1 106 ? -0.625 12.389 -0.636 1.00 88.56 106 MET A N 1
ATOM 776 C CA . MET A 1 106 ? -0.074 11.070 -0.313 1.00 88.56 106 MET A CA 1
ATOM 777 C C . MET A 1 106 ? 0.018 10.858 1.205 1.00 88.56 106 MET A C 1
ATOM 779 O O . MET A 1 106 ? -0.364 9.804 1.711 1.00 88.56 106 MET A O 1
ATOM 783 N N . ILE A 1 107 ? 0.462 11.867 1.967 1.00 90.88 107 ILE A N 1
ATOM 784 C CA . ILE A 1 107 ? 0.521 11.803 3.436 1.00 90.88 107 ILE A CA 1
ATOM 785 C C . ILE A 1 107 ? -0.872 11.566 4.032 1.00 90.88 107 ILE A C 1
ATOM 787 O O . ILE A 1 107 ? -0.999 10.783 4.976 1.00 90.88 107 ILE A O 1
ATOM 791 N N . GLN A 1 108 ? -1.919 12.208 3.503 1.00 90.62 108 GLN A N 1
ATOM 792 C CA . GLN A 1 108 ? -3.291 11.976 3.973 1.00 90.62 108 GLN A CA 1
AT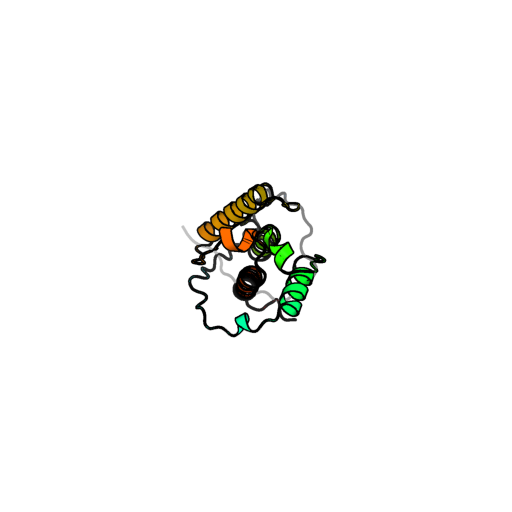OM 793 C C . GLN A 1 108 ? -3.734 10.529 3.728 1.00 90.62 108 GLN A C 1
ATOM 795 O O . GLN A 1 108 ? -4.268 9.899 4.643 1.00 90.62 108 GLN A O 1
ATOM 800 N N . ASN A 1 109 ? -3.427 9.964 2.557 1.00 91.12 109 ASN A N 1
ATOM 801 C CA . ASN A 1 109 ? -3.696 8.553 2.268 1.00 91.12 109 ASN A CA 1
ATOM 802 C C . ASN A 1 109 ? -2.988 7.620 3.263 1.00 91.12 109 ASN A C 1
ATOM 804 O O . ASN A 1 109 ? -3.610 6.708 3.809 1.00 91.12 109 ASN A O 1
ATOM 808 N N . TYR A 1 110 ? -1.714 7.874 3.579 1.00 90.94 110 TYR A N 1
ATOM 809 C CA . TYR A 1 110 ? -0.995 7.073 4.574 1.00 90.94 110 TYR A CA 1
ATOM 810 C C . TYR A 1 110 ? -1.531 7.237 5.997 1.00 90.94 110 TYR A C 1
ATOM 812 O O . TYR A 1 110 ? -1.502 6.273 6.759 1.00 90.94 110 TYR A O 1
ATOM 820 N N . LYS A 1 111 ? -2.043 8.412 6.380 1.00 90.75 111 LYS A N 1
ATOM 821 C CA . LYS A 1 111 ? -2.714 8.583 7.680 1.00 90.75 111 LYS A CA 1
ATOM 822 C C . LYS A 1 111 ? -3.958 7.710 7.788 1.00 90.75 111 LYS A C 1
ATOM 824 O O . LYS A 1 111 ? -4.180 7.099 8.830 1.00 90.75 111 LYS A O 1
ATOM 829 N N . VAL A 1 112 ? -4.743 7.626 6.713 1.00 91.00 112 VAL A N 1
ATOM 830 C CA . VAL A 1 112 ? -5.889 6.712 6.645 1.00 91.00 112 VAL A CA 1
ATOM 831 C C . VAL A 1 112 ? -5.421 5.268 6.819 1.00 91.00 112 VAL A C 1
ATOM 833 O O . VAL A 1 112 ? -5.971 4.546 7.645 1.00 91.00 112 VAL A O 1
ATOM 836 N N . LEU A 1 113 ? -4.361 4.869 6.116 1.00 89.75 113 LEU A N 1
ATOM 837 C CA . LEU A 1 113 ? -3.792 3.528 6.231 1.00 89.75 113 LEU A CA 1
ATOM 838 C C . LEU A 1 113 ? -3.308 3.208 7.658 1.00 89.75 113 LEU A C 1
ATOM 840 O O . LEU A 1 113 ? -3.573 2.124 8.171 1.00 89.75 113 LEU A O 1
ATOM 844 N N . GLN A 1 114 ? -2.646 4.156 8.325 1.00 90.00 114 GLN A N 1
ATOM 845 C CA . GLN A 1 114 ? -2.196 4.005 9.714 1.00 90.00 114 GLN A CA 1
ATOM 846 C C . GLN A 1 114 ? -3.361 3.829 10.696 1.00 90.00 114 GLN A C 1
ATOM 848 O O . GLN A 1 114 ? -3.262 3.025 11.622 1.00 90.00 114 GLN A O 1
ATOM 853 N N . ASP A 1 115 ? -4.466 4.553 10.505 1.00 90.12 115 ASP A N 1
ATOM 854 C CA . ASP A 1 115 ? -5.677 4.387 11.319 1.00 90.12 115 ASP A CA 1
ATOM 855 C C . ASP A 1 115 ? -6.256 2.972 11.169 1.00 90.12 115 ASP A C 1
ATOM 857 O O . ASP A 1 115 ? -6.597 2.322 12.158 1.00 90.12 115 ASP A O 1
ATOM 861 N N . VAL A 1 116 ? -6.277 2.450 9.939 1.00 87.88 116 VAL A N 1
ATOM 862 C CA . VAL A 1 116 ? -6.694 1.069 9.649 1.00 87.88 116 VAL A CA 1
ATOM 863 C C . VAL A 1 116 ? -5.752 0.059 10.308 1.00 87.88 116 VAL A C 1
ATOM 865 O O . VAL A 1 116 ? -6.219 -0.887 10.940 1.00 87.88 116 VAL A O 1
ATOM 868 N N . PHE A 1 117 ? -4.436 0.271 10.240 1.00 87.44 117 PHE A N 1
ATOM 869 C CA . PHE A 1 117 ? -3.457 -0.616 10.881 1.00 87.44 117 PHE A CA 1
ATOM 870 C C . PHE A 1 117 ? -3.622 -0.635 12.403 1.00 87.44 117 PHE A C 1
ATOM 872 O O . PHE A 1 117 ? -3.576 -1.702 13.012 1.00 87.44 117 PHE A O 1
ATOM 879 N N . ASN A 1 118 ? -3.875 0.525 13.016 1.00 87.81 118 ASN A N 1
ATOM 880 C CA . ASN A 1 118 ? -4.149 0.625 14.449 1.00 87.81 118 ASN A CA 1
ATOM 881 C C . ASN A 1 118 ? -5.444 -0.093 14.851 1.00 87.81 118 ASN A C 1
ATOM 883 O O . ASN A 1 118 ? -5.477 -0.745 15.899 1.00 87.81 118 ASN A O 1
ATOM 887 N N . LYS A 1 119 ? -6.495 -0.002 14.027 1.00 86.62 119 LYS A N 1
ATOM 888 C CA . LYS A 1 119 ? -7.756 -0.733 14.233 1.00 86.62 119 LYS A CA 1
ATOM 889 C C . LYS A 1 119 ? -7.547 -2.241 14.171 1.00 86.62 119 LYS A C 1
ATOM 891 O O . LYS A 1 119 ? -7.962 -2.938 15.086 1.00 86.62 119 LYS A O 1
ATOM 896 N N . LEU A 1 120 ? -6.822 -2.715 13.159 1.00 82.25 120 LEU A N 1
ATOM 897 C CA . LEU A 1 120 ? -6.508 -4.133 12.947 1.00 82.25 120 LEU A CA 1
ATOM 898 C C . LEU A 1 120 ? -5.360 -4.654 13.836 1.00 82.25 120 LEU A C 1
ATOM 900 O O . LEU A 1 120 ? -4.929 -5.795 13.681 1.00 82.25 120 LEU A O 1
ATOM 904 N N . LYS A 1 121 ? -4.845 -3.826 14.761 1.00 83.38 121 LYS A N 1
ATOM 905 C CA . LYS A 1 121 ? -3.738 -4.150 15.682 1.00 83.38 121 LYS A CA 1
ATOM 906 C C . LYS A 1 121 ? -2.474 -4.658 14.973 1.00 83.38 121 LYS A C 1
ATOM 908 O O . LYS A 1 121 ? -1.740 -5.496 15.503 1.00 83.38 121 LYS A O 1
ATOM 913 N N . ILE A 1 122 ? -2.195 -4.124 13.787 1.00 81.62 122 ILE A N 1
ATOM 914 C CA . ILE A 1 122 ? -1.025 -4.483 12.990 1.00 81.62 122 ILE A CA 1
ATOM 915 C C . ILE A 1 122 ? 0.182 -3.677 13.472 1.00 81.62 122 ILE A C 1
ATOM 917 O O . ILE A 1 122 ? 0.255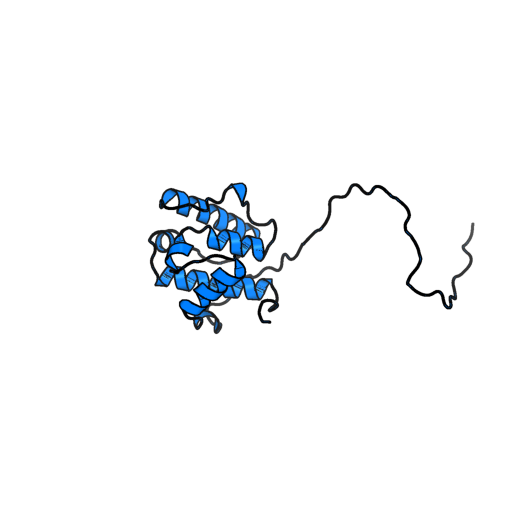 -2.461 13.305 1.00 81.62 122 ILE A O 1
ATOM 921 N N . THR A 1 123 ? 1.180 -4.365 14.017 1.00 78.06 123 THR A N 1
ATOM 922 C CA . THR A 1 123 ? 2.428 -3.779 14.526 1.00 78.06 123 THR A CA 1
ATOM 923 C C . THR A 1 123 ? 3.469 -3.575 13.418 1.00 78.06 123 THR A C 1
ATOM 925 O O . THR A 1 123 ? 4.624 -3.976 13.548 1.00 78.06 123 THR A O 1
ATOM 928 N N . LYS A 1 124 ? 3.080 -2.950 12.296 1.00 81.12 124 LYS A N 1
ATOM 929 C CA . LYS A 1 124 ? 4.004 -2.604 11.200 1.00 81.12 124 LYS A CA 1
ATOM 930 C C . LYS A 1 124 ? 4.299 -1.109 11.193 1.00 81.12 124 LYS A C 1
ATOM 932 O O . LYS A 1 124 ? 3.405 -0.288 11.013 1.00 81.12 124 LYS A O 1
ATOM 937 N N . HIS A 1 125 ? 5.576 -0.763 11.331 1.00 79.81 125 HIS A N 1
ATOM 938 C CA . HIS A 1 125 ? 6.034 0.613 11.173 1.00 79.81 125 HIS A CA 1
ATOM 939 C C . HIS A 1 125 ? 6.042 1.005 9.687 1.00 79.81 125 HIS A C 1
ATOM 941 O O . HIS A 1 125 ? 6.724 0.369 8.881 1.00 79.81 125 HIS A O 1
ATOM 947 N N . ILE A 1 126 ? 5.278 2.042 9.328 1.00 84.62 126 ILE A N 1
ATOM 948 C CA . ILE A 1 126 ? 5.203 2.586 7.965 1.00 84.62 126 ILE A CA 1
ATOM 949 C C . ILE A 1 126 ? 6.036 3.867 7.904 1.00 84.62 126 ILE A C 1
ATOM 951 O O . ILE A 1 126 ? 5.656 4.895 8.469 1.00 84.62 126 ILE A O 1
ATOM 955 N N . GLU A 1 127 ? 7.149 3.840 7.173 1.00 85.25 127 GLU A N 1
ATOM 956 C CA . GLU A 1 127 ? 7.993 5.019 6.959 1.00 85.25 127 GLU A CA 1
ATOM 957 C C . GLU A 1 127 ? 7.439 5.922 5.848 1.00 85.25 127 GLU A C 1
ATOM 959 O O . GLU A 1 127 ? 8.008 6.031 4.762 1.00 85.25 127 GLU A O 1
ATOM 964 N N . VAL A 1 128 ? 6.332 6.613 6.138 1.00 88.56 128 VAL A N 1
ATOM 965 C CA . VAL A 1 128 ? 5.620 7.489 5.184 1.00 88.56 128 VAL A CA 1
ATOM 966 C C . VAL A 1 128 ? 6.570 8.445 4.459 1.00 88.56 128 VAL A C 1
ATOM 968 O O . VAL A 1 128 ? 6.536 8.525 3.238 1.00 88.56 128 VAL A O 1
ATOM 971 N N . ASN A 1 129 ? 7.489 9.093 5.185 1.00 87.31 129 ASN A N 1
ATOM 972 C CA . ASN A 1 129 ? 8.461 10.036 4.616 1.00 87.31 129 ASN A CA 1
ATOM 973 C C . ASN A 1 129 ? 9.406 9.424 3.569 1.00 87.31 129 ASN A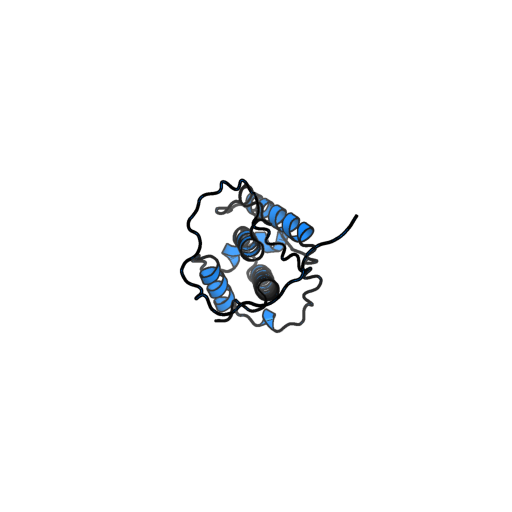 C 1
ATOM 975 O O . ASN A 1 129 ? 9.943 10.155 2.738 1.00 87.31 129 ASN A O 1
ATOM 979 N N . LYS A 1 130 ? 9.668 8.113 3.624 1.00 87.12 130 LYS A N 1
ATOM 980 C CA . LYS A 1 130 ? 10.501 7.420 2.630 1.00 87.12 130 LYS A CA 1
ATOM 981 C C . LYS A 1 130 ? 9.669 6.959 1.439 1.00 87.12 130 LYS A C 1
ATOM 983 O O . LYS A 1 130 ? 10.127 7.076 0.304 1.00 87.12 130 LYS A O 1
ATOM 988 N N . LEU A 1 131 ? 8.443 6.507 1.701 1.00 86.88 131 LEU A N 1
ATOM 989 C CA . LEU A 1 131 ? 7.516 6.032 0.677 1.00 86.88 131 LEU A CA 1
ATOM 990 C C . LEU A 1 131 ? 7.069 7.164 -0.250 1.00 86.88 131 LEU A C 1
ATOM 992 O O . LEU A 1 131 ? 7.261 7.046 -1.458 1.00 86.88 131 LEU A O 1
ATOM 996 N N . ILE A 1 132 ? 6.590 8.289 0.301 1.00 87.69 132 ILE A N 1
ATOM 997 C CA . ILE A 1 132 ? 6.101 9.445 -0.484 1.00 87.69 132 ILE A CA 1
ATOM 998 C C . ILE A 1 132 ? 7.184 10.078 -1.364 1.00 87.69 132 ILE A C 1
ATOM 1000 O O . ILE A 1 132 ? 6.873 10.676 -2.385 1.00 87.69 132 ILE A O 1
ATOM 1004 N N . LYS A 1 133 ? 8.465 9.901 -1.009 1.00 86.81 133 LYS A N 1
ATOM 1005 C CA . LYS A 1 133 ? 9.603 10.344 -1.829 1.00 86.81 133 LYS A CA 1
ATOM 1006 C C . LYS A 1 133 ? 9.809 9.494 -3.084 1.00 86.81 133 LYS A C 1
ATOM 1008 O O . LYS A 1 133 ? 10.761 9.733 -3.821 1.00 86.81 133 LYS A O 1
ATOM 1013 N N . GLY A 1 134 ? 8.979 8.471 -3.297 1.00 82.38 134 GLY A N 1
ATOM 1014 C CA . GLY A 1 134 ? 9.048 7.600 -4.464 1.00 82.38 134 GLY A CA 1
ATOM 1015 C C . GLY A 1 134 ? 10.301 6.729 -4.490 1.00 82.38 134 GLY A C 1
ATOM 1016 O O . GLY A 1 134 ? 10.730 6.325 -5.560 1.00 82.38 134 GLY A O 1
ATOM 1017 N N . ARG A 1 135 ? 10.929 6.429 -3.342 1.00 85.19 135 ARG A N 1
ATOM 1018 C CA . ARG A 1 135 ? 12.112 5.556 -3.331 1.00 85.19 135 ARG A CA 1
ATOM 1019 C C . ARG A 1 135 ? 11.725 4.135 -3.764 1.00 85.19 135 ARG A C 1
ATOM 1021 O O . ARG A 1 135 ? 10.898 3.522 -3.087 1.00 85.19 135 ARG A O 1
ATOM 1028 N N . PRO A 1 136 ? 12.310 3.572 -4.838 1.00 82.88 136 PRO A N 1
ATOM 1029 C CA . PRO A 1 136 ? 11.873 2.277 -5.363 1.00 82.88 136 PRO A CA 1
ATOM 1030 C C . PRO A 1 136 ? 12.072 1.115 -4.390 1.00 82.88 136 PRO A C 1
ATOM 1032 O O . PRO A 1 136 ? 11.228 0.228 -4.337 1.00 82.88 136 PRO A O 1
ATOM 1035 N N . LEU A 1 137 ? 13.174 1.120 -3.631 1.00 85.12 137 LEU A N 1
ATOM 1036 C CA . LEU A 1 137 ? 13.507 0.053 -2.681 1.0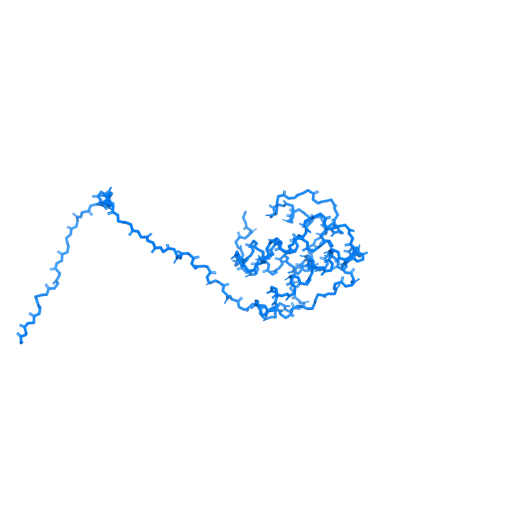0 85.12 137 LEU A CA 1
ATOM 1037 C C . LEU A 1 137 ? 12.543 0.039 -1.492 1.00 85.12 137 LEU A C 1
ATOM 1039 O O . LEU A 1 137 ? 11.950 -0.998 -1.218 1.00 85.12 137 LEU A O 1
ATOM 1043 N N . ASP A 1 138 ? 12.325 1.193 -0.852 1.00 87.75 138 ASP A N 1
ATOM 1044 C CA . ASP A 1 138 ? 11.398 1.314 0.280 1.00 87.75 138 ASP A CA 1
ATOM 1045 C C . ASP A 1 138 ? 9.954 0.965 -0.140 1.00 87.75 138 ASP A C 1
ATOM 1047 O O . ASP A 1 138 ? 9.250 0.239 0.562 1.00 87.75 138 ASP A O 1
ATOM 1051 N N . ASN A 1 139 ? 9.516 1.434 -1.319 1.00 87.44 139 ASN A N 1
ATOM 1052 C CA . ASN A 1 139 ? 8.189 1.108 -1.853 1.00 87.44 139 ASN A CA 1
ATOM 1053 C C . ASN A 1 139 ? 8.050 -0.383 -2.185 1.00 87.44 139 ASN A C 1
ATOM 1055 O O . ASN A 1 139 ? 7.015 -0.981 -1.893 1.00 87.44 139 ASN A O 1
ATOM 1059 N N . LEU A 1 140 ? 9.084 -1.002 -2.762 1.00 87.50 140 LEU A N 1
ATOM 1060 C CA . LEU A 1 140 ? 9.082 -2.435 -3.042 1.00 87.50 140 LEU A CA 1
ATOM 1061 C C . LEU A 1 140 ? 8.987 -3.252 -1.750 1.00 87.50 140 LEU A C 1
ATOM 1063 O O . LEU A 1 140 ? 8.139 -4.135 -1.665 1.00 87.50 140 LEU A O 1
ATOM 1067 N N . GLU A 1 141 ? 9.803 -2.935 -0.744 1.00 86.62 141 GLU A N 1
ATOM 1068 C CA . GLU A 1 141 ? 9.795 -3.632 0.546 1.00 86.62 141 GLU A CA 1
ATOM 1069 C C . GLU A 1 141 ? 8.422 -3.533 1.228 1.00 86.62 141 GLU A C 1
ATOM 1071 O O . GLU A 1 141 ? 7.886 -4.512 1.759 1.00 86.62 141 GLU A O 1
ATOM 1076 N N . PHE A 1 142 ? 7.803 -2.352 1.166 1.00 88.06 142 PHE A N 1
ATOM 1077 C CA . PHE A 1 142 ? 6.467 -2.146 1.705 1.00 88.06 142 PHE A CA 1
ATOM 1078 C C . PHE A 1 142 ? 5.411 -2.988 0.972 1.00 88.06 142 PHE A C 1
ATOM 1080 O O . PHE A 1 142 ? 4.585 -3.635 1.620 1.00 88.06 142 PHE A O 1
ATOM 1087 N N . MET A 1 143 ? 5.471 -3.048 -0.361 1.00 87.88 143 MET A N 1
ATOM 1088 C CA . MET A 1 143 ? 4.547 -3.851 -1.168 1.00 87.88 143 MET A CA 1
ATOM 1089 C C . MET A 1 143 ? 4.744 -5.361 -0.976 1.00 87.88 143 MET A C 1
ATOM 1091 O O . MET A 1 143 ? 3.761 -6.097 -0.920 1.00 87.88 143 MET A O 1
ATOM 1095 N N . GLN A 1 144 ? 5.982 -5.833 -0.810 1.00 86.69 144 GLN A N 1
ATOM 1096 C CA . GLN A 1 144 ? 6.270 -7.234 -0.476 1.00 86.69 144 GLN A CA 1
ATOM 1097 C C . GLN A 1 144 ? 5.613 -7.636 0.845 1.00 86.69 144 GLN A C 1
ATOM 1099 O O . GLN A 1 144 ? 4.947 -8.669 0.941 1.00 86.69 144 GLN A O 1
ATOM 1104 N N . TRP A 1 145 ? 5.751 -6.784 1.861 1.00 86.62 145 TRP A N 1
ATOM 1105 C CA . TRP A 1 145 ? 5.106 -7.018 3.144 1.00 86.62 145 TRP A CA 1
ATOM 1106 C C . TRP A 1 145 ? 3.575 -6.986 3.027 1.00 86.62 145 TRP A C 1
ATOM 1108 O O . TRP A 1 145 ? 2.915 -7.861 3.585 1.00 86.62 145 TRP A O 1
ATOM 1118 N N . MET A 1 146 ? 3.012 -6.042 2.261 1.00 86.62 146 MET A N 1
ATOM 1119 C CA . MET A 1 146 ? 1.568 -5.970 1.998 1.00 86.62 146 MET A CA 1
ATOM 1120 C C . MET A 1 146 ? 1.043 -7.239 1.325 1.00 86.62 146 MET A C 1
ATOM 1122 O O . MET A 1 146 ? 0.008 -7.755 1.742 1.00 86.62 146 MET A O 1
ATOM 1126 N N . LYS A 1 147 ? 1.766 -7.783 0.335 1.00 85.06 147 LYS A N 1
ATOM 1127 C CA . LYS A 1 147 ? 1.420 -9.064 -0.294 1.00 85.06 147 LYS A CA 1
ATOM 1128 C C . LYS A 1 147 ? 1.343 -10.182 0.731 1.00 85.06 147 LYS A C 1
ATOM 1130 O O . LYS A 1 147 ? 0.336 -10.878 0.801 1.00 85.06 147 LYS A O 1
ATOM 1135 N N . ARG A 1 148 ? 2.378 -10.325 1.562 1.00 81.69 148 ARG A N 1
ATOM 1136 C CA . ARG A 1 148 ? 2.424 -11.368 2.595 1.00 81.69 148 ARG A CA 1
ATOM 1137 C C . ARG A 1 148 ? 1.302 -11.195 3.616 1.00 81.69 148 ARG A C 1
ATOM 1139 O O . ARG A 1 148 ? 0.711 -12.178 4.051 1.00 81.69 148 ARG A O 1
ATOM 1146 N N . TYR A 1 149 ? 1.005 -9.956 3.996 1.00 83.44 149 TYR A N 1
ATOM 1147 C CA . TYR A 1 149 ? -0.114 -9.650 4.875 1.00 83.44 149 TYR A CA 1
ATOM 1148 C C . TYR A 1 149 ? -1.445 -10.083 4.248 1.00 83.44 149 TYR A C 1
ATOM 1150 O O . TYR A 1 149 ? -2.175 -10.848 4.870 1.00 83.44 149 TYR A O 1
ATOM 1158 N N . CYS A 1 150 ? -1.712 -9.694 2.998 1.00 82.12 150 CYS A N 1
ATOM 1159 C CA . CYS A 1 150 ? -2.924 -10.089 2.277 1.00 82.12 150 CYS A CA 1
ATOM 1160 C C . CYS A 1 150 ? -3.032 -11.616 2.127 1.00 82.12 150 CYS A C 1
ATOM 1162 O O . CYS A 1 150 ? -4.087 -12.173 2.415 1.00 82.12 150 CYS A O 1
ATOM 1164 N N . ASP A 1 151 ? -1.945 -12.305 1.760 1.00 81.12 151 ASP A N 1
ATOM 1165 C CA . ASP A 1 151 ? -1.902 -13.774 1.666 1.00 81.12 151 ASP A CA 1
ATOM 1166 C C . ASP A 1 151 ? -2.178 -14.444 3.023 1.00 81.12 151 ASP A C 1
ATOM 1168 O O . ASP A 1 151 ? -2.868 -15.463 3.093 1.00 81.12 151 ASP A O 1
ATOM 1172 N N . SER A 1 152 ? -1.664 -13.858 4.110 1.00 79.56 152 SER A N 1
ATOM 1173 C CA . SER A 1 152 ? -1.872 -14.349 5.474 1.00 79.56 152 SER A CA 1
ATOM 1174 C C . SER A 1 152 ? -3.307 -14.142 5.954 1.00 79.56 152 SER A C 1
ATOM 1176 O O . SER A 1 152 ? -3.842 -15.017 6.629 1.00 79.56 152 SER A O 1
ATOM 1178 N N . VAL A 1 153 ? -3.923 -13.002 5.628 1.00 77.00 153 VAL A N 1
ATOM 1179 C CA . VAL A 1 153 ? -5.315 -12.685 5.986 1.00 77.00 153 VAL A CA 1
ATOM 1180 C C . VAL A 1 153 ? -6.291 -13.532 5.170 1.00 77.00 153 VAL A C 1
ATOM 1182 O O . VAL A 1 153 ? -7.226 -14.100 5.728 1.00 77.00 153 VAL A O 1
ATOM 1185 N N . ASN A 1 154 ? -6.040 -13.692 3.869 1.00 68.94 154 ASN A N 1
ATOM 1186 C CA . ASN A 1 154 ? -6.865 -14.510 2.980 1.00 68.94 154 ASN A CA 1
ATOM 1187 C C . ASN A 1 154 ? -6.613 -16.023 3.131 1.00 68.94 154 ASN A C 1
ATOM 1189 O O . ASN A 1 154 ? -7.197 -16.815 2.393 1.00 68.94 154 ASN A O 1
ATOM 1193 N N . GLY A 1 155 ? -5.757 -16.459 4.063 1.00 56.06 155 GLY A N 1
ATOM 1194 C CA . GLY A 1 155 ? -5.544 -17.878 4.367 1.00 56.06 155 GLY A CA 1
ATOM 1195 C C . GLY A 1 155 ? -4.993 -18.702 3.195 1.00 56.06 155 GLY A C 1
ATOM 1196 O O . GLY A 1 155 ? -5.328 -19.877 3.070 1.00 56.06 155 GLY A O 1
ATOM 1197 N N . GLY A 1 156 ? -4.185 -18.099 2.314 1.00 50.00 156 GLY A N 1
ATOM 1198 C CA . GLY A 1 156 ? -3.609 -18.786 1.150 1.00 50.00 156 GLY A CA 1
ATOM 1199 C C . GLY A 1 156 ? -4.564 -19.006 -0.034 1.00 50.00 156 GLY A C 1
ATOM 1200 O O . GLY A 1 156 ? -4.215 -19.734 -0.960 1.00 50.00 156 GLY A O 1
ATOM 1201 N N . PHE A 1 157 ? -5.749 -18.380 -0.053 1.00 41.78 157 PHE A N 1
ATOM 1202 C CA . PHE A 1 157 ? -6.714 -18.530 -1.157 1.00 41.78 157 PHE A CA 1
ATOM 1203 C C . PHE A 1 157 ? -6.381 -17.747 -2.441 1.00 41.78 157 PHE A C 1
ATOM 1205 O O . PHE A 1 157 ? -7.075 -17.919 -3.439 1.00 41.78 157 PHE A O 1
ATOM 1212 N N . MET A 1 158 ? -5.327 -16.922 -2.457 1.00 47.03 158 MET A N 1
ATOM 1213 C CA . MET A 1 158 ? -4.880 -16.181 -3.652 1.00 47.03 158 MET A CA 1
ATOM 1214 C C . MET A 1 158 ? -3.865 -16.941 -4.522 1.00 47.03 158 MET A C 1
ATOM 1216 O O . MET A 1 158 ? -3.323 -16.375 -5.468 1.00 47.03 158 MET A O 1
ATOM 1220 N N . THR A 1 159 ? -3.646 -18.230 -4.251 1.00 38.16 159 THR A N 1
ATOM 1221 C CA . THR A 1 159 ? -2.830 -19.104 -5.103 1.00 38.16 159 THR A CA 1
ATOM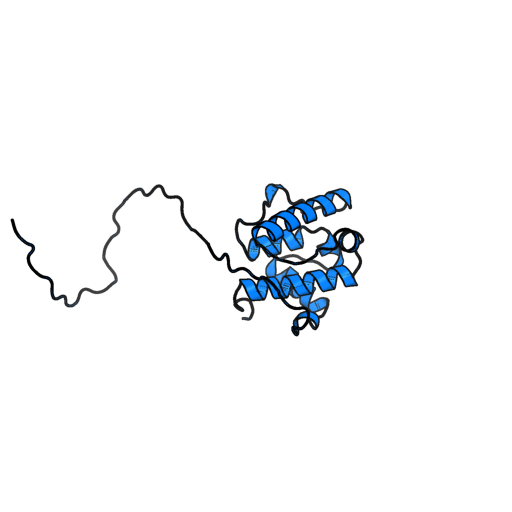 1222 C C . THR A 1 159 ? -3.694 -20.187 -5.740 1.00 38.16 159 THR A C 1
ATOM 1224 O O . THR A 1 159 ? -3.610 -21.352 -5.354 1.00 38.16 159 THR A O 1
ATOM 1227 N N . ARG A 1 160 ? -4.536 -19.820 -6.710 1.00 34.75 160 ARG A N 1
ATOM 1228 C CA . ARG A 1 160 ? -4.974 -20.723 -7.785 1.00 34.75 160 ARG A CA 1
ATOM 1229 C C . ARG A 1 160 ? -5.199 -19.958 -9.074 1.00 34.75 160 ARG A C 1
ATOM 1231 O O . ARG A 1 160 ? -5.870 -18.909 -9.009 1.00 34.75 160 ARG A O 1
#

pLDDT: mean 70.88, std 20.42, range [32.5, 91.12]

Secondary structure (DSSP, 8-state):
---PPPP-------TT--------------------------S-SGGGG--HHHHHHHHHHHHT-----GGGGGGSHHHHHHHHHHSTTTS-GGG--TT--SHHHHHHHHHHHHHHHHHTT------HHHHTTT-HHHHHHHHHHHHHHHHHHTTTTT--